Protein AF-A0A2W5U2K0-F1 (afdb_monomer_lite)

Radius of gyration: 12.31 Å; chains: 1; bounding box: 26×31×30 Å

Sequence (72 aa):
GWTITPVSLPEVEQRFDPADREWIAFKSKLEPGDRVVRLVAPGSHWANSAGWDGYAIVRGDRIVAELAVLLS

pLDDT: mean 82.74, std 14.89, range [49.09, 95.81]

Foldseek 3Di:
DKDKAWDDPVVVVVVDDPPDPLVVVQVVPDDPPKTKIKTWDPPVCCVVVVRWIKIFIDDPHDTPDIGIDRDD

Structure (mmCIF, N/CA/C/O backbone):
data_AF-A0A2W5U2K0-F1
#
_entry.id   AF-A0A2W5U2K0-F1
#
loop_
_atom_site.group_PDB
_atom_site.id
_atom_site.type_symbol
_atom_site.label_atom_id
_atom_site.label_alt_id
_atom_site.label_comp_id
_atom_site.label_asym_id
_atom_site.label_entity_id
_atom_site.label_seq_id
_atom_site.pdbx_PDB_ins_code
_atom_site.Cartn_x
_atom_site.Cartn_y
_atom_site.Cartn_z
_atom_site.occupancy
_atom_site.B_iso_or_equiv
_atom_site.auth_seq_id
_atom_site.auth_comp_id
_atom_site.auth_asym_id
_atom_site.auth_atom_id
_atom_site.pdbx_PDB_model_num
ATOM 1 N N . GLY A 1 1 ? -2.117 -17.748 -7.798 1.00 66.06 1 GLY A N 1
ATOM 2 C CA . GLY A 1 1 ? -2.963 -16.751 -7.116 1.00 66.06 1 GLY A CA 1
ATOM 3 C C . GLY A 1 1 ? -2.094 -15.590 -6.693 1.00 66.06 1 GLY A C 1
ATOM 4 O O . GLY A 1 1 ? -0.892 -15.788 -6.586 1.00 66.06 1 GLY A O 1
ATOM 5 N N . TRP A 1 2 ? -2.671 -14.408 -6.503 1.00 71.00 2 TRP A N 1
ATOM 6 C CA . TRP A 1 2 ? -1.951 -13.274 -5.921 1.00 71.00 2 TRP A CA 1
ATOM 7 C C . TRP A 1 2 ? -1.485 -13.614 -4.509 1.00 71.00 2 TRP A C 1
ATOM 9 O O . TRP A 1 2 ? -2.243 -14.206 -3.737 1.00 71.00 2 TRP A O 1
ATOM 19 N N . THR A 1 3 ? -0.254 -13.243 -4.178 1.00 80.81 3 THR A N 1
ATOM 20 C CA . THR A 1 3 ? 0.222 -13.285 -2.797 1.00 80.81 3 THR A CA 1
ATOM 21 C C . THR A 1 3 ? -0.113 -11.953 -2.148 1.00 80.81 3 THR A C 1
ATOM 23 O O . THR A 1 3 ? 0.272 -10.901 -2.657 1.00 80.81 3 THR A O 1
ATOM 26 N N . ILE A 1 4 ? -0.848 -12.014 -1.040 1.00 86.88 4 ILE A N 1
ATOM 27 C CA . ILE A 1 4 ? -1.254 -10.850 -0.257 1.00 86.88 4 ILE A CA 1
ATOM 28 C C . ILE A 1 4 ? -0.531 -10.929 1.080 1.00 86.88 4 ILE A C 1
ATOM 30 O O . ILE A 1 4 ? -0.787 -11.843 1.866 1.00 86.88 4 ILE A O 1
ATOM 34 N N . THR A 1 5 ? 0.355 -9.973 1.338 1.00 90.12 5 THR A N 1
ATOM 35 C CA . THR A 1 5 ? 1.147 -9.939 2.572 1.00 90.12 5 THR A CA 1
ATOM 36 C C . THR A 1 5 ? 0.881 -8.629 3.306 1.00 90.12 5 THR A C 1
ATOM 38 O O . THR A 1 5 ? 1.104 -7.571 2.719 1.00 90.12 5 THR A O 1
ATOM 41 N N . PRO A 1 6 ? 0.414 -8.647 4.566 1.00 92.38 6 PRO A N 1
ATOM 42 C CA . PRO A 1 6 ? 0.330 -7.436 5.377 1.00 92.38 6 PRO A CA 1
ATOM 43 C C . PRO A 1 6 ? 1.700 -6.770 5.506 1.00 92.38 6 PRO A C 1
ATOM 45 O O . PRO A 1 6 ? 2.699 -7.451 5.728 1.00 92.38 6 PRO A O 1
ATOM 48 N N . VAL A 1 7 ? 1.740 -5.447 5.384 1.00 92.25 7 VAL A N 1
ATOM 49 C CA . VAL A 1 7 ? 2.968 -4.651 5.513 1.00 92.25 7 VAL A CA 1
ATOM 50 C C . VAL A 1 7 ? 2.732 -3.467 6.439 1.00 92.25 7 VAL A C 1
ATOM 52 O O . VAL A 1 7 ? 1.602 -3.006 6.608 1.00 92.25 7 VAL A O 1
ATOM 55 N N . SER A 1 8 ? 3.803 -2.969 7.053 1.00 92.12 8 SER A N 1
ATOM 56 C CA . SER A 1 8 ? 3.720 -1.757 7.863 1.00 92.12 8 SER A CA 1
ATOM 57 C C . SER A 1 8 ? 3.834 -0.517 6.975 1.00 92.12 8 SER A C 1
ATOM 59 O O . SER A 1 8 ? 4.685 -0.455 6.091 1.00 92.12 8 SER A O 1
ATOM 61 N N . LEU A 1 9 ? 2.991 0.491 7.213 1.00 89.25 9 LEU A N 1
ATOM 62 C CA . LEU A 1 9 ? 3.053 1.743 6.454 1.00 89.25 9 LEU A CA 1
ATOM 63 C C . LEU A 1 9 ? 4.442 2.420 6.525 1.00 89.25 9 LEU A C 1
ATOM 65 O O . LEU A 1 9 ? 4.930 2.808 5.466 1.00 89.25 9 LEU A O 1
ATOM 69 N N . PRO A 1 10 ? 5.128 2.494 7.689 1.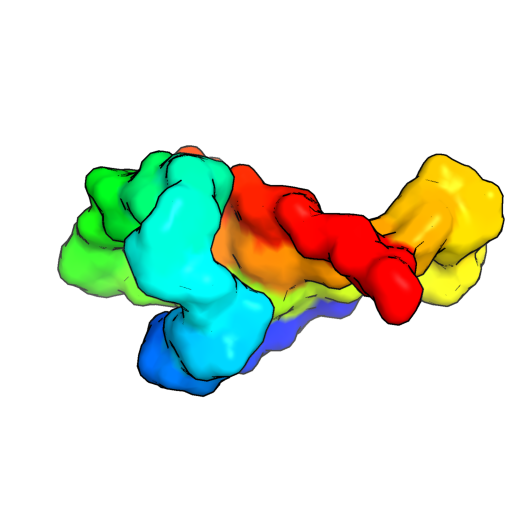00 90.69 10 PRO A N 1
ATOM 70 C CA . PRO A 1 10 ? 6.460 3.103 7.765 1.00 90.69 10 PRO A CA 1
ATOM 71 C C . PRO A 1 10 ? 7.538 2.377 6.949 1.00 90.69 10 PRO A C 1
ATOM 73 O O . PRO A 1 10 ? 8.501 2.999 6.511 1.00 90.69 10 PRO A O 1
ATOM 76 N N . GLU A 1 11 ? 7.414 1.062 6.752 1.00 88.81 11 GLU A N 1
ATOM 77 C CA . GLU A 1 11 ? 8.327 0.292 5.897 1.00 88.81 11 GLU A CA 1
ATOM 78 C C . GLU A 1 11 ? 8.059 0.568 4.414 1.00 88.81 11 GLU A C 1
ATOM 80 O O . GLU A 1 11 ? 8.992 0.728 3.630 1.00 88.81 11 GLU A O 1
ATOM 85 N N . VAL A 1 12 ? 6.784 0.676 4.028 1.00 89.12 12 VAL A N 1
ATOM 86 C CA . VAL A 1 12 ? 6.392 1.027 2.657 1.00 89.12 12 VAL A CA 1
ATOM 87 C C . VAL A 1 12 ? 6.827 2.450 2.312 1.00 89.12 12 VAL A C 1
ATOM 89 O O . VAL A 1 12 ? 7.350 2.673 1.227 1.00 89.12 12 VAL A O 1
ATOM 92 N N . GLU A 1 13 ? 6.694 3.398 3.244 1.00 90.75 13 GLU A N 1
ATOM 93 C CA . GLU A 1 13 ? 7.114 4.794 3.057 1.00 90.75 13 GLU A CA 1
ATOM 94 C C . GLU A 1 13 ? 8.580 4.944 2.658 1.00 90.75 13 GLU A C 1
ATOM 96 O O . GLU A 1 13 ? 8.904 5.836 1.882 1.00 90.75 13 GLU A O 1
ATOM 101 N N . GLN A 1 14 ? 9.457 4.057 3.131 1.00 89.75 14 GLN A N 1
ATOM 102 C CA . GLN A 1 14 ? 10.885 4.091 2.800 1.00 89.75 14 GLN A CA 1
ATOM 103 C C . GLN A 1 14 ? 11.177 3.737 1.336 1.00 89.75 14 GLN A C 1
ATOM 105 O O . GLN A 1 14 ? 12.292 3.957 0.867 1.00 89.75 14 GLN A O 1
ATOM 110 N N . ARG A 1 15 ? 10.205 3.166 0.616 1.00 87.06 15 ARG A N 1
ATOM 111 C CA . ARG A 1 15 ? 10.354 2.745 -0.784 1.00 87.06 15 ARG A CA 1
ATOM 112 C C . ARG A 1 15 ? 9.918 3.798 -1.795 1.00 87.06 15 ARG A C 1
ATOM 114 O O . ARG A 1 15 ? 10.204 3.627 -2.975 1.00 87.06 15 ARG A O 1
ATOM 121 N N . PHE A 1 16 ? 9.239 4.852 -1.352 1.00 88.56 16 PHE A N 1
ATOM 122 C CA . PHE A 1 16 ? 8.713 5.893 -2.227 1.00 88.56 16 PHE A CA 1
ATOM 123 C C . PHE A 1 16 ? 9.387 7.230 -1.951 1.00 88.56 16 PHE A C 1
ATOM 125 O O . PHE A 1 16 ? 9.698 7.564 -0.807 1.00 88.56 16 PHE A O 1
ATOM 132 N N . ASP A 1 17 ? 9.565 8.023 -3.005 1.00 88.75 17 ASP A N 1
ATOM 133 C CA . ASP A 1 17 ? 9.925 9.427 -2.848 1.00 88.75 17 ASP A CA 1
ATOM 134 C C . ASP A 1 17 ? 8.768 10.154 -2.127 1.00 88.75 17 ASP A C 1
ATOM 136 O O . ASP A 1 17 ? 7.608 10.014 -2.531 1.00 88.75 17 ASP A O 1
ATOM 140 N N . PRO A 1 18 ? 9.023 10.943 -1.068 1.00 87.50 18 PRO A N 1
ATOM 141 C CA . PRO A 1 18 ? 7.994 11.765 -0.435 1.00 87.50 18 PRO A CA 1
ATOM 142 C C . PRO A 1 18 ? 7.266 12.724 -1.391 1.00 87.50 18 PRO A C 1
ATOM 144 O O . PRO A 1 18 ? 6.160 13.156 -1.069 1.00 87.50 18 PRO A O 1
ATOM 147 N N . ALA A 1 19 ? 7.869 13.068 -2.534 1.00 91.69 19 ALA A N 1
ATOM 148 C CA . ALA A 1 19 ? 7.288 13.889 -3.594 1.00 91.69 19 ALA A CA 1
ATOM 149 C C . ALA A 1 19 ? 6.562 13.081 -4.690 1.00 91.69 19 ALA A C 1
ATOM 151 O O . ALA A 1 19 ? 5.995 13.681 -5.611 1.00 91.69 19 ALA A O 1
ATOM 152 N N . ASP A 1 20 ? 6.552 11.746 -4.608 1.00 90.94 20 ASP A N 1
ATOM 153 C CA . ASP A 1 20 ? 5.830 10.883 -5.542 1.00 90.94 20 ASP A CA 1
ATOM 154 C C . ASP A 1 20 ? 4.319 11.149 -5.448 1.00 90.94 20 ASP A C 1
ATOM 156 O O . ASP A 1 20 ? 3.677 10.984 -4.406 1.00 90.94 20 ASP A O 1
ATOM 160 N N . ARG A 1 21 ? 3.732 11.592 -6.563 1.00 92.25 21 ARG A N 1
ATOM 161 C CA . ARG A 1 21 ? 2.323 11.994 -6.623 1.00 92.25 21 ARG A CA 1
ATOM 162 C C . ARG A 1 21 ? 1.368 10.817 -6.465 1.00 92.25 21 ARG A C 1
ATOM 164 O O . ARG A 1 21 ? 0.300 11.001 -5.880 1.00 92.25 21 ARG A O 1
ATOM 171 N N . GLU A 1 22 ? 1.722 9.647 -6.984 1.00 90.56 22 GLU A N 1
ATOM 172 C CA . GLU A 1 22 ? 0.895 8.446 -6.871 1.00 90.56 22 GLU A CA 1
ATOM 173 C C . GLU A 1 22 ? 0.923 7.933 -5.434 1.00 90.56 22 GLU A C 1
ATOM 175 O O . GLU A 1 22 ? -0.127 7.622 -4.869 1.00 90.56 22 GLU A O 1
ATOM 180 N N . TRP A 1 23 ? 2.097 7.970 -4.797 1.00 91.38 23 TRP A N 1
ATOM 181 C CA . TRP A 1 23 ? 2.237 7.661 -3.378 1.00 91.38 23 TRP A CA 1
ATOM 182 C C . TRP A 1 23 ? 1.435 8.614 -2.485 1.00 91.38 23 TRP A C 1
ATOM 184 O O . TRP A 1 23 ? 0.690 8.173 -1.605 1.00 91.38 23 TRP A O 1
ATOM 194 N N . ILE A 1 24 ? 1.529 9.925 -2.724 1.00 94.25 24 ILE A N 1
ATOM 195 C CA . ILE A 1 24 ? 0.755 10.935 -1.986 1.00 94.25 24 ILE A CA 1
ATOM 196 C C . ILE A 1 24 ? -0.752 10.694 -2.155 1.00 94.25 24 ILE A C 1
ATOM 198 O O . ILE A 1 24 ? -1.496 10.716 -1.172 1.00 94.25 24 ILE A O 1
ATOM 202 N N . ALA A 1 25 ? -1.212 10.443 -3.385 1.00 93.88 25 ALA A N 1
ATOM 203 C CA . ALA A 1 25 ? -2.620 10.185 -3.680 1.00 93.88 25 ALA A CA 1
ATOM 204 C C . ALA A 1 25 ? -3.122 8.850 -3.105 1.00 93.88 25 ALA A C 1
ATOM 206 O O . ALA A 1 25 ? -4.299 8.726 -2.768 1.00 93.88 25 ALA A O 1
ATOM 207 N N . PHE A 1 26 ? -2.249 7.850 -2.983 1.00 93.44 26 PHE A N 1
ATOM 208 C CA . PHE A 1 26 ? -2.553 6.599 -2.301 1.00 93.44 26 PHE A CA 1
ATOM 209 C C . PHE A 1 26 ? -2.708 6.833 -0.795 1.00 93.44 26 PHE A C 1
ATOM 211 O O . PHE A 1 26 ? -3.746 6.497 -0.224 1.00 93.44 26 PHE A O 1
ATOM 218 N N . LYS A 1 27 ? -1.730 7.490 -0.157 1.00 93.69 27 LYS A N 1
ATOM 219 C CA . LYS A 1 27 ? -1.761 7.782 1.284 1.00 93.69 27 LYS A CA 1
ATOM 220 C C . LYS A 1 27 ? -2.932 8.655 1.709 1.00 93.69 27 LYS A C 1
ATOM 222 O O . LYS A 1 27 ? -3.444 8.469 2.808 1.00 93.69 27 LYS A O 1
ATOM 227 N N . SER A 1 28 ? -3.375 9.586 0.867 1.00 95.56 28 SER A N 1
ATOM 228 C CA . SER A 1 28 ? -4.499 10.470 1.200 1.00 95.56 28 SER A CA 1
ATOM 229 C C . SER A 1 28 ? -5.831 9.731 1.384 1.00 95.56 28 SER A C 1
ATOM 231 O O . SER A 1 28 ? -6.769 10.307 1.929 1.00 95.56 28 SER A O 1
ATOM 233 N N . LYS A 1 29 ? -5.915 8.462 0.963 1.00 95.19 29 LYS A N 1
ATOM 234 C CA . LYS A 1 29 ? -7.091 7.597 1.128 1.00 95.19 29 LYS A CA 1
ATOM 235 C C . LYS A 1 29 ? -7.069 6.761 2.414 1.00 95.19 29 LYS A C 1
ATOM 237 O O . LYS A 1 29 ? -8.047 6.063 2.676 1.00 95.19 29 LYS A O 1
ATOM 242 N N . LEU A 1 30 ? -5.976 6.795 3.184 1.00 94.81 30 LEU A N 1
ATOM 243 C CA . LEU A 1 30 ? -5.859 6.060 4.444 1.00 94.81 30 LEU A CA 1
ATOM 244 C C . LEU A 1 30 ? -6.766 6.657 5.519 1.00 94.81 30 LEU A C 1
ATOM 246 O O . LEU A 1 30 ? -6.722 7.855 5.798 1.00 94.81 30 LEU A O 1
ATOM 250 N N . GLU A 1 31 ? -7.515 5.790 6.187 1.00 95.69 31 GLU A N 1
ATOM 251 C CA . GLU A 1 31 ? -8.303 6.113 7.372 1.00 95.69 31 GLU A CA 1
ATOM 252 C C . GLU A 1 31 ? -7.867 5.259 8.577 1.00 95.69 31 GLU A C 1
ATOM 254 O O . GLU A 1 31 ? -7.296 4.174 8.412 1.00 95.69 31 GLU A O 1
ATO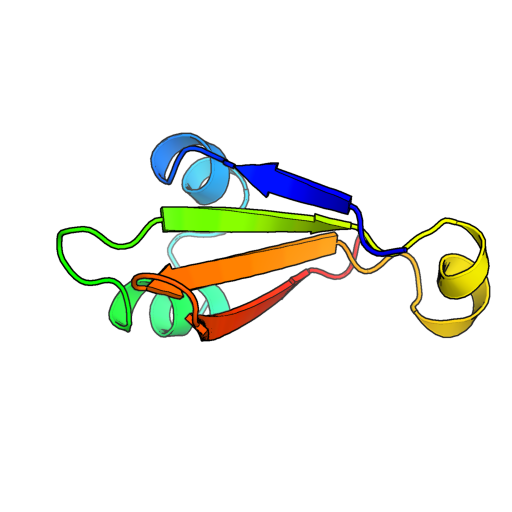M 259 N N . PRO A 1 32 ? -8.124 5.715 9.819 1.00 94.25 32 PRO A N 1
ATOM 260 C CA . PRO A 1 32 ? -7.872 4.908 11.008 1.00 94.25 32 PRO A CA 1
ATOM 261 C C . PRO A 1 32 ? -8.567 3.541 10.930 1.00 94.25 32 PRO A C 1
ATOM 263 O O . PRO A 1 32 ? -9.774 3.458 10.721 1.00 94.25 32 PRO A O 1
ATOM 266 N N . GLY A 1 33 ? -7.801 2.468 11.138 1.00 92.44 33 GLY A N 1
ATOM 267 C CA . GLY A 1 33 ? -8.289 1.086 11.053 1.00 92.44 33 GLY A CA 1
ATOM 268 C C . GLY A 1 33 ? -8.051 0.408 9.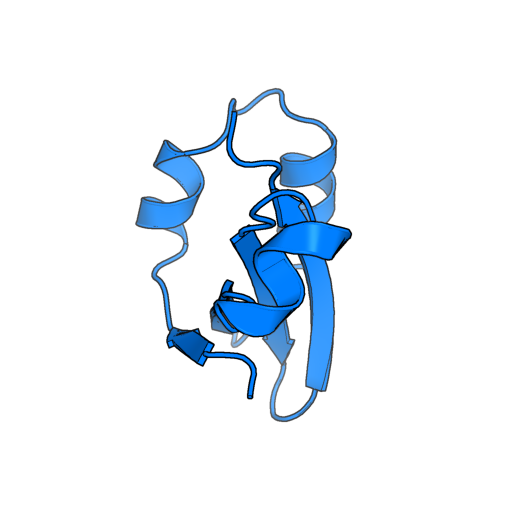701 1.00 92.44 33 GLY A C 1
ATOM 269 O O . GLY A 1 33 ? -8.236 -0.807 9.599 1.00 92.44 33 GLY A O 1
ATOM 270 N N . ASP A 1 34 ? -7.586 1.147 8.693 1.00 95.81 34 ASP A N 1
ATOM 271 C CA . ASP A 1 34 ? -7.150 0.558 7.431 1.00 95.81 34 ASP A CA 1
ATOM 272 C C . ASP A 1 34 ? -5.868 -0.267 7.598 1.00 95.81 34 ASP A C 1
ATOM 274 O O . ASP A 1 34 ? -4.997 0.019 8.425 1.00 95.81 34 ASP A O 1
ATOM 278 N N . ARG A 1 35 ? -5.739 -1.303 6.766 1.00 94.12 35 ARG A N 1
ATOM 279 C CA . ARG A 1 35 ? -4.533 -2.131 6.657 1.00 94.12 35 ARG A CA 1
ATOM 280 C C . ARG A 1 35 ? -3.899 -1.927 5.293 1.00 94.12 35 ARG A C 1
ATOM 282 O O . ARG A 1 35 ? -4.606 -1.888 4.292 1.00 94.12 35 ARG A O 1
ATOM 289 N N . VAL A 1 36 ? -2.574 -1.875 5.241 1.00 93.31 36 VAL A N 1
ATOM 290 C CA . VAL A 1 36 ? -1.839 -1.886 3.972 1.00 93.31 36 VAL A CA 1
ATOM 291 C C . VAL A 1 36 ? -1.328 -3.296 3.709 1.00 93.31 36 VAL A C 1
ATOM 293 O O . VAL A 1 36 ? -0.769 -3.948 4.594 1.00 93.31 36 VAL A O 1
ATOM 296 N N . VAL A 1 37 ? -1.540 -3.783 2.492 1.00 92.69 37 VAL A N 1
ATOM 297 C CA . VAL A 1 37 ? -1.041 -5.082 2.036 1.00 92.69 37 VAL A CA 1
ATOM 298 C C . VAL A 1 37 ? -0.201 -4.904 0.785 1.00 92.69 37 VAL A C 1
ATOM 300 O O . VAL A 1 37 ? -0.495 -4.053 -0.050 1.00 92.69 37 VAL A O 1
ATOM 303 N N . ARG A 1 38 ? 0.835 -5.724 0.649 1.00 90.50 38 ARG A N 1
ATOM 304 C CA . ARG A 1 38 ? 1.589 -5.887 -0.587 1.00 90.50 38 ARG A CA 1
ATOM 305 C C . ARG A 1 38 ? 0.905 -6.939 -1.451 1.00 90.50 38 ARG A C 1
ATOM 307 O O . ARG A 1 38 ? 0.561 -8.014 -0.954 1.00 90.50 38 ARG A O 1
ATOM 314 N N . LEU A 1 39 ? 0.723 -6.621 -2.723 1.00 86.25 39 LEU A N 1
ATOM 315 C CA . LEU A 1 39 ? 0.146 -7.483 -3.742 1.00 86.25 39 LEU A CA 1
ATOM 316 C C . LEU A 1 39 ? 1.258 -7.920 -4.690 1.00 86.25 39 LEU A C 1
ATOM 318 O O . LEU A 1 39 ? 1.798 -7.110 -5.434 1.00 86.25 39 LEU A O 1
ATOM 322 N N . VAL A 1 40 ? 1.586 -9.210 -4.674 1.00 79.56 40 VAL A N 1
ATOM 323 C CA . VAL A 1 40 ? 2.584 -9.780 -5.585 1.00 79.56 40 VAL A CA 1
ATOM 324 C C . VAL A 1 40 ? 1.878 -10.694 -6.576 1.00 79.56 40 VAL A C 1
ATOM 326 O O . VAL A 1 40 ? 1.223 -11.671 -6.190 1.00 79.56 40 VAL A O 1
ATOM 329 N N . ALA A 1 41 ? 2.003 -10.376 -7.865 1.00 68.00 41 ALA A N 1
ATOM 330 C CA . ALA A 1 41 ? 1.486 -11.228 -8.925 1.00 68.00 41 ALA A CA 1
ATOM 331 C C . ALA A 1 41 ? 2.209 -12.593 -8.909 1.00 68.00 41 ALA A C 1
ATOM 333 O O . ALA A 1 41 ? 3.410 -12.652 -8.639 1.00 68.00 41 ALA A O 1
ATOM 334 N N . PRO A 1 42 ? 1.532 -13.714 -9.211 1.00 64.00 42 PRO A N 1
ATOM 335 C CA . PRO A 1 42 ? 2.198 -15.010 -9.333 1.00 64.00 42 PRO A CA 1
ATOM 336 C C . PRO A 1 42 ? 3.163 -15.027 -10.528 1.00 64.00 42 PRO A C 1
ATOM 338 O O . PRO A 1 42 ? 2.868 -14.432 -11.562 1.00 64.00 42 PRO A O 1
ATOM 341 N N . GLY A 1 43 ? 4.275 -15.766 -10.417 1.00 53.66 43 GLY A N 1
ATOM 342 C CA . GLY A 1 43 ? 5.364 -15.808 -11.411 1.00 53.66 43 GLY A CA 1
ATOM 343 C C . GLY A 1 43 ? 4.940 -16.067 -12.866 1.00 53.66 43 GLY A C 1
ATOM 344 O O . GLY A 1 43 ? 5.583 -15.590 -13.792 1.00 53.66 43 GLY A O 1
ATOM 345 N N . SER A 1 44 ? 3.817 -16.755 -13.094 1.00 54.44 44 SER A N 1
ATOM 346 C CA . SER A 1 44 ? 3.261 -16.989 -14.435 1.00 54.44 44 SER A CA 1
ATOM 347 C C . SER A 1 44 ? 2.636 -15.744 -15.085 1.00 54.44 44 SER A C 1
ATOM 349 O O . SER A 1 44 ? 2.533 -15.686 -16.306 1.00 54.44 44 SER A O 1
ATOM 351 N N . HIS A 1 45 ? 2.238 -14.739 -14.299 1.00 51.06 45 HIS A N 1
ATOM 352 C CA . HIS A 1 45 ? 1.763 -13.439 -14.789 1.00 51.06 45 HIS A CA 1
ATOM 353 C C . HIS A 1 45 ? 2.908 -12.451 -15.057 1.00 51.06 45 HIS A C 1
ATOM 355 O O . HIS A 1 45 ? 2.694 -11.430 -15.705 1.00 51.06 45 HIS A O 1
ATOM 361 N N . TRP A 1 46 ? 4.136 -12.754 -14.622 1.00 49.09 46 TRP A N 1
ATOM 362 C CA . TRP A 1 46 ? 5.273 -11.834 -14.734 1.00 49.09 46 TRP A CA 1
ATOM 363 C C . TRP A 1 46 ? 5.669 -11.547 -16.185 1.00 49.09 46 TRP A C 1
ATOM 365 O O . TRP A 1 46 ? 6.120 -10.444 -16.473 1.00 49.09 46 TRP A O 1
ATOM 375 N N . ALA A 1 47 ? 5.425 -12.487 -17.107 1.00 49.69 47 ALA A N 1
ATOM 376 C CA . ALA A 1 47 ? 5.693 -12.301 -18.534 1.00 49.69 47 ALA A CA 1
ATOM 377 C C . ALA A 1 47 ? 4.792 -11.236 -19.195 1.00 49.69 47 ALA A C 1
ATOM 379 O O . ALA A 1 47 ? 5.222 -10.594 -20.146 1.00 49.69 47 ALA A O 1
ATOM 380 N N . ASN A 1 48 ? 3.573 -11.020 -18.679 1.00 52.78 48 ASN A N 1
ATOM 381 C CA . ASN A 1 48 ? 2.609 -10.050 -19.224 1.00 52.78 48 ASN A CA 1
ATOM 382 C C . ASN A 1 48 ? 2.443 -8.797 -18.350 1.00 52.78 48 ASN A C 1
ATOM 384 O O . ASN A 1 48 ? 1.925 -7.789 -18.820 1.00 52.78 48 ASN A O 1
ATOM 388 N N . SER A 1 49 ? 2.872 -8.852 -17.088 1.00 53.34 49 SER A N 1
ATOM 389 C CA . SER A 1 49 ? 2.744 -7.762 -16.116 1.00 53.34 49 SER A CA 1
ATOM 390 C C . SER A 1 49 ? 4.092 -7.162 -15.717 1.00 53.34 49 SER A C 1
ATOM 392 O O . SER A 1 49 ? 4.154 -6.536 -14.676 1.00 53.34 49 SER A O 1
ATOM 394 N N . ALA A 1 50 ? 5.177 -7.391 -16.469 1.00 53.56 50 ALA A N 1
ATOM 395 C CA . ALA A 1 50 ? 6.498 -6.769 -16.269 1.00 53.56 50 ALA A CA 1
ATOM 396 C C . ALA A 1 50 ? 7.012 -6.736 -14.806 1.00 53.56 50 ALA A C 1
ATOM 398 O O . ALA A 1 50 ? 7.646 -5.773 -14.392 1.00 53.56 50 ALA A O 1
ATOM 399 N N . GLY A 1 51 ? 6.710 -7.761 -14.001 1.00 53.94 51 GLY A N 1
ATOM 400 C CA . GLY A 1 51 ? 7.121 -7.802 -12.593 1.00 53.94 51 GLY A CA 1
ATOM 401 C C . GLY A 1 51 ? 6.402 -6.807 -11.673 1.00 53.94 51 GLY A C 1
ATOM 402 O O . GLY A 1 51 ? 7.008 -6.343 -10.719 1.00 53.94 51 GLY A O 1
ATOM 403 N N . TRP A 1 52 ? 5.138 -6.458 -11.923 1.00 60.62 52 TRP A N 1
ATOM 404 C CA . TRP A 1 52 ? 4.405 -5.535 -11.049 1.00 60.62 52 TRP A CA 1
ATOM 405 C C . TRP A 1 52 ? 4.311 -6.054 -9.607 1.00 60.62 52 TRP A C 1
ATOM 407 O O . TRP A 1 52 ? 3.730 -7.108 -9.324 1.00 60.62 52 TRP A O 1
ATOM 417 N N . ASP A 1 53 ? 4.898 -5.270 -8.710 1.00 78.69 53 ASP A N 1
ATOM 418 C CA . ASP A 1 53 ? 4.685 -5.286 -7.270 1.00 78.69 53 ASP A CA 1
ATOM 419 C C . ASP A 1 53 ? 3.675 -4.179 -6.958 1.00 78.69 53 ASP A C 1
ATOM 421 O O . ASP A 1 53 ? 3.526 -3.232 -7.726 1.00 78.69 53 ASP A O 1
ATOM 425 N N . GLY A 1 54 ? 2.930 -4.270 -5.870 1.00 87.31 54 GLY A N 1
ATOM 426 C CA . GLY A 1 54 ? 1.927 -3.254 -5.591 1.00 87.31 54 GLY A CA 1
ATOM 427 C C . GLY A 1 54 ? 1.506 -3.215 -4.146 1.00 87.31 54 GLY A C 1
ATOM 428 O O . GLY A 1 54 ? 1.791 -4.120 -3.362 1.00 87.31 54 GLY A O 1
ATOM 429 N N . TYR A 1 55 ? 0.792 -2.156 -3.803 1.00 90.94 55 TYR A N 1
ATOM 430 C CA . TYR A 1 55 ? 0.224 -1.957 -2.484 1.00 90.94 55 TYR A CA 1
ATOM 431 C C . TYR A 1 55 ? -1.270 -1.719 -2.594 1.00 90.94 55 TYR A C 1
ATOM 433 O O . TYR A 1 55 ? -1.743 -1.085 -3.534 1.00 90.94 55 TYR A O 1
ATOM 441 N N . ALA A 1 56 ? -2.018 -2.208 -1.615 1.00 92.50 56 ALA A N 1
ATOM 442 C CA . ALA A 1 56 ? -3.439 -1.944 -1.501 1.00 92.50 56 ALA A CA 1
ATOM 443 C C . ALA A 1 56 ? -3.807 -1.520 -0.084 1.00 92.50 56 ALA A C 1
ATOM 445 O O . ALA A 1 56 ? -3.254 -2.028 0.895 1.00 92.50 56 ALA A O 1
ATOM 446 N N . ILE A 1 57 ? -4.766 -0.601 0.008 1.00 94.50 57 ILE A N 1
ATOM 447 C CA . ILE A 1 57 ? -5.430 -0.244 1.261 1.00 94.50 57 ILE A CA 1
ATOM 448 C C . ILE A 1 57 ? -6.656 -1.139 1.400 1.00 94.50 57 ILE A C 1
ATOM 450 O O . ILE A 1 57 ? -7.518 -1.168 0.519 1.00 94.50 57 ILE A O 1
ATOM 454 N N . VAL A 1 58 ? -6.735 -1.853 2.517 1.00 94.25 58 VAL A N 1
ATOM 455 C CA . VAL A 1 58 ? -7.825 -2.763 2.857 1.00 94.25 58 VAL A CA 1
ATOM 456 C C . VAL A 1 58 ? -8.589 -2.212 4.054 1.00 94.25 58 VAL A C 1
ATOM 458 O O . VAL A 1 58 ? -8.039 -2.104 5.153 1.00 94.25 58 VAL A O 1
ATOM 461 N N . ARG A 1 59 ? -9.877 -1.931 3.845 1.00 95.00 59 ARG A N 1
ATOM 462 C CA . ARG A 1 59 ? -10.821 -1.466 4.866 1.00 95.00 59 ARG A CA 1
ATOM 463 C C . ARG A 1 59 ? -11.864 -2.544 5.121 1.00 95.00 59 ARG A C 1
ATOM 465 O O . ARG A 1 59 ? -12.688 -2.840 4.253 1.00 95.00 59 ARG A O 1
ATOM 472 N N . GLY A 1 60 ? -11.807 -3.163 6.299 1.00 92.25 60 GLY A N 1
ATOM 473 C CA . GLY A 1 60 ? -12.562 -4.389 6.569 1.00 92.25 60 GLY A CA 1
ATOM 474 C C . GLY A 1 60 ? -12.175 -5.487 5.572 1.00 92.25 60 GLY A C 1
ATOM 475 O O . GLY A 1 60 ? -11.019 -5.921 5.566 1.00 92.25 60 GLY A O 1
ATOM 476 N N . ASP A 1 61 ? -13.125 -5.858 4.708 1.00 90.69 61 ASP A N 1
ATOM 477 C CA . ASP A 1 61 ? -12.998 -6.920 3.696 1.00 90.69 61 ASP A CA 1
ATOM 478 C C . ASP A 1 61 ? -12.899 -6.389 2.254 1.00 90.69 61 ASP A C 1
ATOM 480 O O . ASP A 1 61 ? -13.070 -7.140 1.292 1.00 90.69 61 ASP A O 1
ATOM 484 N N . ARG A 1 62 ? -12.672 -5.081 2.072 1.00 91.00 62 ARG A N 1
ATOM 485 C CA . ARG A 1 62 ? -12.651 -4.439 0.748 1.00 91.00 62 ARG A CA 1
ATOM 486 C C . ARG A 1 62 ? -11.339 -3.721 0.484 1.00 91.00 62 ARG A C 1
ATOM 488 O O . ARG A 1 6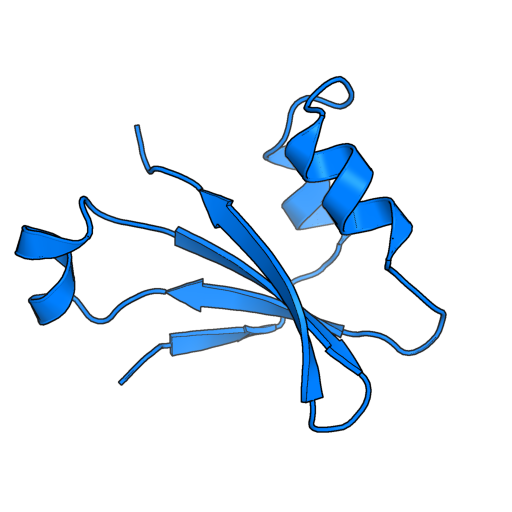2 ? -10.793 -3.074 1.374 1.00 91.00 62 ARG A O 1
ATOM 495 N N . ILE A 1 63 ? 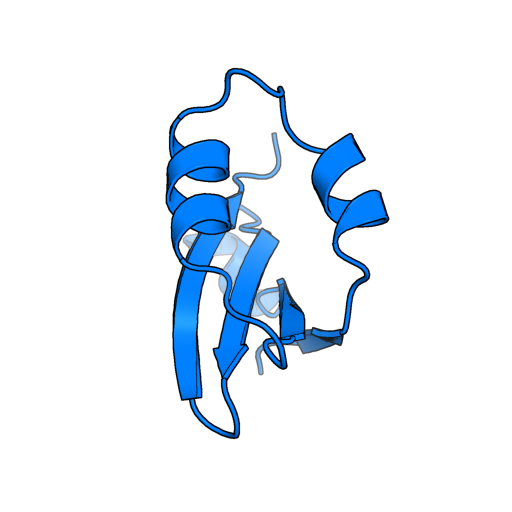-10.885 -3.783 -0.765 1.00 90.12 63 ILE A N 1
ATOM 496 C CA . ILE A 1 63 ? -9.813 -2.928 -1.279 1.00 90.12 63 ILE A CA 1
ATOM 497 C C . ILE A 1 63 ? -10.419 -1.565 -1.624 1.00 90.12 63 ILE A C 1
ATOM 499 O O . ILE A 1 63 ? -11.418 -1.500 -2.341 1.00 90.12 63 ILE A O 1
ATOM 503 N N . VAL A 1 64 ? -9.836 -0.487 -1.102 1.00 93.25 64 VAL A N 1
ATOM 504 C CA . VAL A 1 64 ? -10.311 0.894 -1.332 1.00 93.25 64 VAL A CA 1
ATOM 505 C C . VAL A 1 64 ? -9.356 1.719 -2.196 1.00 93.25 64 VAL A C 1
ATOM 507 O O . VAL A 1 64 ? -9.753 2.729 -2.779 1.00 93.25 64 VAL A O 1
ATOM 510 N N . ALA A 1 65 ? -8.101 1.288 -2.308 1.00 90.94 65 ALA A N 1
ATOM 511 C CA . ALA A 1 65 ? -7.104 1.887 -3.181 1.00 90.94 65 ALA A CA 1
ATOM 512 C C . ALA A 1 65 ? -6.030 0.863 -3.538 1.00 90.94 65 ALA A C 1
ATOM 514 O O . ALA A 1 65 ? -5.705 0.002 -2.721 1.00 90.94 65 ALA A O 1
ATOM 515 N N . GLU A 1 66 ? -5.450 1.021 -4.722 1.00 90.50 66 GLU A N 1
ATOM 516 C CA . GLU A 1 66 ? -4.324 0.235 -5.215 1.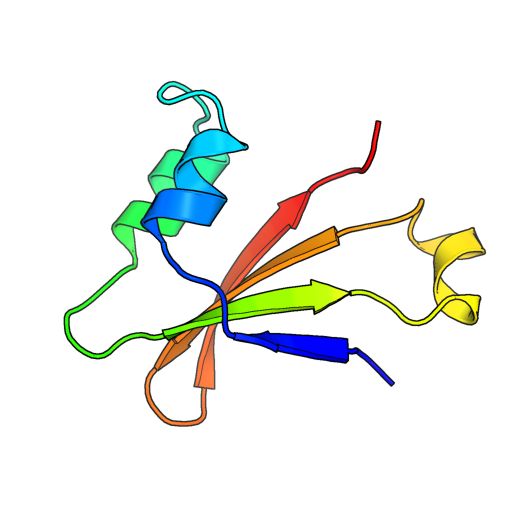00 90.50 66 GLU A CA 1
ATOM 517 C C . GLU A 1 66 ? -3.255 1.190 -5.748 1.00 90.50 66 GLU A C 1
ATOM 519 O O . GLU A 1 66 ? -3.573 2.256 -6.283 1.00 90.50 66 GLU A O 1
ATOM 524 N N . LEU A 1 67 ? -1.998 0.802 -5.581 1.00 88.38 67 LEU A N 1
ATOM 525 C CA . LEU A 1 67 ? -0.826 1.464 -6.127 1.00 88.38 67 LEU A CA 1
ATOM 526 C C . LEU A 1 67 ? 0.038 0.398 -6.787 1.00 88.38 67 LEU A C 1
ATOM 528 O O . LEU A 1 67 ? 0.535 -0.505 -6.112 1.00 88.38 67 LEU A O 1
ATOM 532 N N . ALA A 1 68 ? 0.192 0.496 -8.101 1.00 84.75 68 ALA A N 1
ATOM 533 C CA . ALA A 1 68 ? 1.093 -0.363 -8.848 1.00 84.75 68 ALA A CA 1
ATOM 534 C C . ALA A 1 68 ? 2.504 0.224 -8.816 1.00 84.75 68 ALA A C 1
ATOM 536 O O . ALA A 1 68 ? 2.690 1.419 -9.014 1.00 84.75 68 ALA A O 1
ATOM 537 N N . VAL A 1 69 ? 3.494 -0.630 -8.594 1.00 79.25 69 VAL A N 1
ATOM 538 C CA . VAL A 1 69 ? 4.911 -0.288 -8.629 1.00 79.25 69 VAL A CA 1
ATOM 539 C C . VAL A 1 69 ? 5.551 -1.134 -9.714 1.00 79.25 69 VAL A C 1
ATOM 541 O O . VAL A 1 69 ? 5.596 -2.366 -9.632 1.00 79.25 69 VAL A O 1
ATOM 544 N N . LEU A 1 70 ? 6.054 -0.474 -10.755 1.00 66.31 70 LEU A N 1
ATOM 545 C CA . LEU A 1 70 ? 6.919 -1.152 -11.708 1.00 66.31 70 LEU A CA 1
ATOM 546 C C . LEU A 1 70 ? 8.229 -1.488 -10.992 1.00 66.31 70 LEU A C 1
ATOM 548 O O . LEU A 1 70 ? 8.915 -0.589 -10.507 1.00 66.31 70 LEU A O 1
ATOM 552 N N . LEU A 1 71 ? 8.585 -2.772 -10.935 1.00 57.84 71 LEU A N 1
ATOM 553 C CA . LEU A 1 71 ? 9.948 -3.153 -10.588 1.00 57.84 71 LEU A CA 1
ATOM 554 C C . LEU A 1 71 ? 10.850 -2.720 -11.751 1.00 57.84 71 LEU A C 1
ATOM 556 O O . LEU A 1 71 ? 10.744 -3.260 -12.851 1.00 57.84 71 LEU A O 1
ATOM 560 N N . SER A 1 72 ? 11.673 -1.700 -11.513 1.00 50.78 72 SER A N 1
ATOM 561 C CA . SER A 1 72 ? 12.765 -1.291 -12.404 1.00 50.78 72 SER A CA 1
ATOM 562 C C . SER A 1 72 ? 13.906 -2.298 -12.388 1.00 50.78 72 SER A C 1
ATOM 564 O O . SER A 1 72 ? 14.264 -2.712 -11.258 1.00 50.78 72 SER A O 1
#

Organism: NCBI:txid48

Secondary structure (DSSP, 8-state):
--EEEEE-HHHHHTTS-TT-HHHHHHHTT--TT-EEEEEE--GGGTTTTTT-EEEEEEETTEEEEEEEE---